Protein AF-A0A9N9J912-F1 (afdb_monomer_lite)

pLDDT: mean 84.35, std 16.65, range [41.25, 97.31]

Organism: NCBI:txid94023

Structure (mmCIF, N/CA/C/O backbone):
data_AF-A0A9N9J912-F1
#
_entry.id   AF-A0A9N9J912-F1
#
loop_
_atom_site.group_PDB
_atom_site.id
_atom_site.type_symbol
_atom_site.label_atom_id
_atom_site.label_alt_id
_atom_site.label_comp_id
_atom_site.label_asym_id
_atom_site.label_entity_id
_atom_site.label_seq_id
_atom_site.pdbx_PDB_ins_code
_atom_site.Cartn_x
_atom_site.Cartn_y
_atom_site.Cartn_z
_atom_site.occupancy
_atom_site.B_iso_or_equiv
_atom_site.auth_seq_id
_atom_site.auth_comp_id
_atom_site.auth_asym_id
_atom_site.auth_atom_id
_atom_site.pdbx_PDB_model_num
ATOM 1 N N . MET A 1 1 ? -32.350 45.535 -6.232 1.00 45.34 1 MET A N 1
ATOM 2 C CA . MET A 1 1 ? -31.304 44.695 -5.613 1.00 45.34 1 MET A CA 1
ATOM 3 C C . MET A 1 1 ? -31.938 43.355 -5.274 1.00 45.34 1 MET A C 1
ATOM 5 O O . MET A 1 1 ? -32.933 43.380 -4.557 1.00 45.34 1 MET A O 1
ATOM 9 N N . PRO A 1 2 ? -31.478 42.225 -5.836 1.00 44.34 2 PRO A N 1
ATOM 10 C CA . PRO A 1 2 ? -32.014 40.920 -5.476 1.00 44.34 2 PRO A CA 1
ATOM 11 C C . PRO A 1 2 ? -31.440 40.471 -4.118 1.00 44.34 2 PRO A C 1
ATOM 13 O O . PRO A 1 2 ? -30.270 40.744 -3.837 1.00 44.34 2 PRO A O 1
ATOM 16 N N . PRO A 1 3 ? -32.235 39.801 -3.270 1.00 50.62 3 PRO A N 1
ATOM 17 C CA . PRO A 1 3 ? -31.741 39.192 -2.048 1.00 50.62 3 PRO A CA 1
ATOM 18 C C . PRO A 1 3 ? -30.937 37.938 -2.412 1.00 50.62 3 PRO A C 1
ATOM 20 O O . PRO A 1 3 ? -31.448 37.010 -3.033 1.00 50.62 3 PRO A O 1
ATOM 23 N N . HIS A 1 4 ? -29.660 37.918 -2.043 1.00 52.72 4 HIS A N 1
ATOM 24 C CA . HIS A 1 4 ? -28.833 36.717 -2.069 1.00 52.72 4 HIS A CA 1
ATOM 25 C C . HIS A 1 4 ? -29.218 35.850 -0.863 1.00 52.72 4 HIS A C 1
ATOM 27 O O . HIS A 1 4 ? -28.727 36.066 0.243 1.00 52.72 4 HIS A O 1
ATOM 33 N N . SER A 1 5 ? -30.135 34.901 -1.051 1.00 47.78 5 SER A N 1
ATOM 34 C CA . SER A 1 5 ? -30.304 33.782 -0.124 1.00 47.78 5 SER A CA 1
ATOM 35 C C . SER A 1 5 ? -29.375 32.658 -0.575 1.00 47.78 5 SER A C 1
ATOM 37 O O . SER A 1 5 ? -29.695 31.922 -1.509 1.00 47.78 5 SER A O 1
ATOM 39 N N . SER A 1 6 ? -28.207 32.537 0.055 1.00 50.31 6 SER A N 1
ATOM 40 C CA . SER A 1 6 ? -27.396 31.323 -0.054 1.00 50.31 6 SER A CA 1
ATOM 41 C C . SER A 1 6 ? -28.122 30.211 0.690 1.00 50.31 6 SER A C 1
ATOM 43 O O . SER A 1 6 ? -28.036 30.100 1.912 1.00 50.31 6 SER A O 1
ATOM 45 N N . SER A 1 7 ? -28.883 29.413 -0.046 1.00 41.25 7 SER A N 1
ATOM 46 C CA . SER A 1 7 ? -29.355 28.121 0.429 1.00 41.25 7 SER A CA 1
ATOM 47 C C . SER A 1 7 ? -28.133 27.215 0.549 1.00 41.25 7 SER A C 1
ATOM 49 O O . SER A 1 7 ? -27.634 26.707 -0.451 1.00 41.25 7 SER A O 1
ATOM 51 N N . TYR A 1 8 ? -27.599 27.067 1.759 1.00 47.22 8 TYR A N 1
ATOM 52 C CA . TYR A 1 8 ? -26.681 25.975 2.048 1.00 47.22 8 TYR A CA 1
ATOM 53 C C . TYR A 1 8 ? -27.525 24.704 2.069 1.00 47.22 8 TYR A C 1
ATOM 55 O O . TYR A 1 8 ? -28.389 24.554 2.933 1.00 47.22 8 TYR A O 1
ATOM 63 N N . ASP A 1 9 ? -27.321 23.832 1.082 1.00 52.50 9 ASP A N 1
ATOM 64 C CA . ASP A 1 9 ? -27.855 22.476 1.114 1.00 52.50 9 ASP A CA 1
ATOM 65 C C . ASP A 1 9 ? -27.434 21.842 2.441 1.00 52.50 9 ASP A C 1
ATOM 67 O O . ASP A 1 9 ? -26.243 21.699 2.739 1.00 52.50 9 ASP A O 1
ATOM 71 N N . ASN A 1 10 ? -28.422 21.508 3.270 1.00 49.97 10 ASN A N 1
ATOM 72 C CA . ASN A 1 10 ? -28.199 20.749 4.487 1.00 49.97 10 ASN A CA 1
ATOM 73 C C . ASN A 1 10 ? -27.651 19.382 4.073 1.00 49.97 10 ASN A C 1
ATOM 75 O O . ASN A 1 10 ? -28.407 18.501 3.658 1.00 49.97 10 ASN A O 1
ATOM 79 N N . PHE A 1 11 ? -26.333 19.212 4.192 1.00 53.03 11 PHE A N 1
ATOM 80 C CA . PHE A 1 11 ? -25.668 17.920 4.098 1.00 53.03 11 PHE A CA 1
ATOM 81 C C . PHE A 1 11 ? -26.215 17.058 5.240 1.00 53.03 11 PHE A C 1
ATOM 83 O O . PHE A 1 11 ? -25.755 17.115 6.381 1.00 53.03 11 PHE A O 1
ATOM 90 N N . THR A 1 12 ? -27.284 16.324 4.950 1.00 53.38 12 THR A N 1
ATOM 91 C CA . THR A 1 12 ? -27.853 15.363 5.885 1.00 53.38 12 THR A CA 1
ATOM 92 C C . THR A 1 12 ? -26.781 14.297 6.036 1.00 53.38 12 THR A C 1
ATOM 94 O O . THR A 1 12 ? -26.393 13.675 5.050 1.00 53.38 12 THR A O 1
ATOM 97 N N . SER A 1 13 ? -26.212 14.167 7.235 1.00 59.50 13 SER A N 1
ATOM 98 C CA . SER A 1 13 ? -25.158 13.197 7.513 1.00 59.50 13 SER A CA 1
ATOM 99 C C . SER A 1 13 ? -25.746 11.790 7.415 1.00 59.50 13 SER A C 1
ATOM 101 O O . SER A 1 13 ? -26.163 11.209 8.419 1.00 59.50 13 SER A O 1
ATOM 103 N N . GLU A 1 14 ? -25.828 11.246 6.205 1.00 65.44 14 GLU A N 1
ATOM 104 C CA . GLU A 1 14 ? -26.025 9.818 6.038 1.00 65.44 14 GLU A CA 1
ATOM 105 C C . GLU A 1 14 ? -24.873 9.119 6.758 1.00 65.44 14 GLU A C 1
ATOM 107 O O . GLU A 1 14 ? -23.700 9.477 6.603 1.00 65.44 14 GLU A O 1
ATOM 112 N N . SER A 1 15 ? -25.217 8.161 7.618 1.00 69.25 15 SER A N 1
ATOM 113 C CA . SER A 1 15 ? -24.226 7.309 8.263 1.00 69.25 15 SER A CA 1
ATOM 114 C C . SER A 1 15 ? -23.303 6.742 7.182 1.00 69.25 15 SER A C 1
ATOM 116 O O . SER A 1 15 ? -23.821 6.213 6.194 1.00 69.25 15 SER A O 1
ATOM 118 N N . PRO A 1 16 ? -21.972 6.840 7.334 1.00 73.88 16 PRO A N 1
ATOM 119 C CA . PRO A 1 16 ? -21.057 6.408 6.292 1.00 73.88 16 PRO A CA 1
ATOM 120 C C . PRO A 1 16 ? -21.323 4.941 5.960 1.00 73.88 16 PRO A C 1
ATOM 122 O O . PRO A 1 16 ? -21.354 4.085 6.847 1.00 73.88 16 PRO A O 1
ATOM 125 N N . VAL A 1 17 ? -21.532 4.657 4.676 1.00 85.06 17 VAL A N 1
ATOM 126 C CA . VAL A 1 17 ? -21.719 3.290 4.193 1.00 85.06 17 VAL A CA 1
ATOM 127 C C . VAL A 1 17 ? -20.442 2.505 4.487 1.00 85.06 17 VAL A C 1
ATOM 129 O O . VAL A 1 17 ? -19.371 2.809 3.960 1.00 85.06 17 VAL A O 1
ATOM 132 N N . ALA A 1 18 ? -20.545 1.498 5.353 1.00 83.75 18 ALA A N 1
ATOM 133 C CA . ALA A 1 18 ? -19.416 0.647 5.697 1.00 83.75 18 ALA A CA 1
ATOM 134 C C . ALA A 1 18 ? -19.138 -0.349 4.560 1.00 83.75 18 ALA A C 1
ATOM 136 O O . ALA A 1 18 ? -19.990 -1.167 4.209 1.00 83.75 18 ALA A O 1
ATOM 137 N N . LEU A 1 19 ? -17.927 -0.301 4.002 1.00 89.19 19 LEU A N 1
ATOM 138 C CA . LEU A 1 19 ? -17.465 -1.224 2.966 1.00 89.19 19 LEU A CA 1
ATOM 139 C C . LEU A 1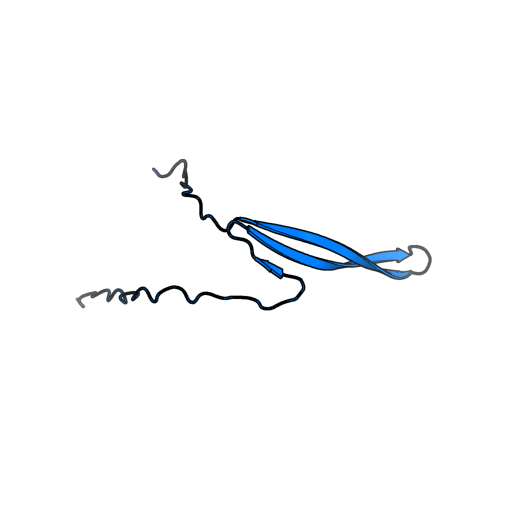 19 ? -16.650 -2.356 3.598 1.00 89.19 19 LEU A C 1
ATOM 141 O O . LEU A 1 19 ? -15.662 -2.113 4.292 1.00 89.19 19 LEU A O 1
ATOM 145 N N . LYS A 1 20 ? -17.038 -3.604 3.322 1.00 91.81 20 LYS A N 1
ATOM 146 C CA . LYS A 1 20 ? -16.285 -4.799 3.715 1.00 91.81 20 LYS A CA 1
ATOM 147 C C . LYS A 1 20 ? -15.869 -5.573 2.473 1.00 91.81 20 LYS A C 1
ATOM 149 O O . LYS A 1 20 ? -16.715 -5.991 1.688 1.00 91.81 20 LYS A O 1
ATOM 154 N N . VAL A 1 21 ? -14.568 -5.787 2.318 1.00 93.94 21 VAL A N 1
ATOM 155 C CA . VAL A 1 21 ? -14.006 -6.528 1.188 1.00 93.94 21 VAL A CA 1
ATOM 156 C C . VAL A 1 21 ? -13.916 -8.001 1.569 1.00 93.94 21 VAL A C 1
ATOM 158 O O . VAL A 1 21 ? -13.279 -8.354 2.559 1.00 93.94 21 VAL A O 1
ATOM 161 N N . VAL A 1 22 ? -14.551 -8.873 0.787 1.00 94.69 22 VAL A N 1
ATOM 162 C CA . VAL A 1 22 ? -14.442 -10.328 0.953 1.00 94.69 22 VAL A CA 1
ATOM 163 C C . VAL A 1 22 ? -13.397 -10.836 -0.032 1.00 94.69 22 VAL A C 1
ATOM 165 O O . VAL A 1 22 ? -13.651 -10.924 -1.229 1.00 94.69 22 VAL A O 1
ATOM 168 N N . SER A 1 23 ? -12.198 -11.122 0.469 1.00 94.62 23 SER A N 1
ATOM 169 C CA . SER A 1 23 ? -11.068 -11.606 -0.326 1.00 94.62 23 SER A CA 1
ATOM 170 C C . SER A 1 23 ? -10.188 -12.522 0.527 1.00 94.62 23 SER A C 1
ATOM 172 O O . SER A 1 23 ? -10.005 -12.230 1.709 1.00 94.62 23 SER A O 1
ATOM 174 N N . PRO A 1 24 ? -9.605 -13.595 -0.038 1.00 95.25 24 PRO A N 1
ATOM 175 C CA . PRO A 1 24 ? -8.672 -14.463 0.686 1.00 95.25 24 PRO A CA 1
ATOM 176 C C . PRO A 1 24 ? -7.377 -13.744 1.099 1.00 95.25 24 PRO A C 1
ATOM 178 O O . PRO A 1 24 ? -6.717 -14.165 2.045 1.00 95.25 24 PRO A O 1
ATOM 181 N N . ASN A 1 25 ? -7.034 -12.643 0.423 1.00 95.06 25 ASN A N 1
ATOM 182 C CA . ASN A 1 25 ? -5.813 -11.870 0.667 1.00 95.06 25 ASN A CA 1
ATOM 183 C C . ASN A 1 25 ? -6.009 -10.751 1.701 1.00 95.06 25 ASN A C 1
ATOM 185 O O . ASN A 1 25 ? -5.097 -9.960 1.928 1.00 95.06 25 ASN A O 1
ATOM 189 N N . VAL A 1 26 ? -7.202 -10.641 2.298 1.00 94.94 26 VAL A N 1
ATOM 190 C CA . VAL A 1 26 ? -7.532 -9.610 3.285 1.00 94.94 26 VAL A CA 1
ATOM 191 C C . VAL A 1 26 ? -7.939 -10.271 4.594 1.00 94.94 26 VAL A C 1
ATOM 193 O O . VAL A 1 26 ? -8.857 -11.087 4.643 1.00 94.94 26 VAL A O 1
ATOM 196 N N . ARG A 1 27 ? -7.263 -9.897 5.680 1.00 96.38 27 ARG A N 1
ATOM 197 C CA . ARG A 1 27 ? -7.510 -10.410 7.031 1.00 96.38 27 ARG A CA 1
ATOM 198 C C . ARG A 1 27 ? -7.846 -9.250 7.960 1.00 96.38 27 ARG A C 1
ATOM 200 O O . ARG A 1 27 ? -7.044 -8.335 8.136 1.00 96.38 27 ARG A O 1
ATOM 207 N N . TYR A 1 28 ? -9.033 -9.300 8.555 1.00 95.00 28 TYR A N 1
ATOM 208 C CA . TYR A 1 28 ? -9.507 -8.308 9.520 1.00 95.00 28 TYR A CA 1
ATOM 209 C C . TYR A 1 28 ? -9.221 -8.780 10.947 1.00 95.00 28 TYR A C 1
ATOM 211 O O . TYR A 1 28 ? -9.418 -9.949 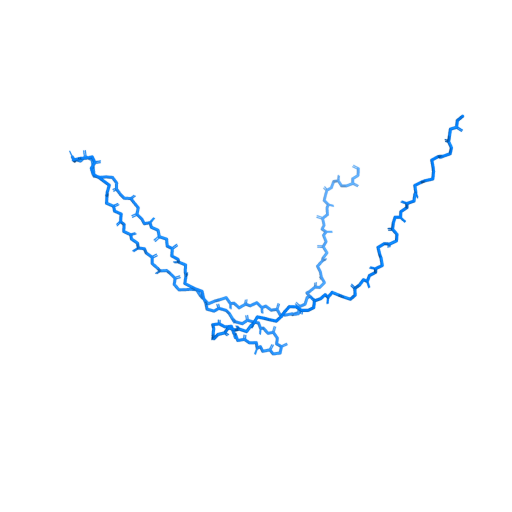11.270 1.00 95.00 28 TYR A O 1
ATOM 219 N N . THR A 1 29 ? -8.783 -7.858 11.797 1.00 93.75 29 THR A N 1
ATOM 220 C CA . THR A 1 29 ? -8.640 -8.032 13.250 1.00 93.75 29 THR A CA 1
ATOM 221 C C . THR A 1 29 ? -9.315 -6.858 13.958 1.00 93.75 29 THR A C 1
ATOM 223 O O . THR A 1 29 ? -9.717 -5.900 13.300 1.00 93.75 29 THR A O 1
ATOM 226 N N . ASP A 1 30 ? -9.392 -6.881 15.289 1.00 92.00 30 ASP A N 1
ATOM 227 C CA . ASP A 1 30 ? -10.050 -5.814 16.062 1.00 92.00 30 ASP A CA 1
ATOM 228 C C . ASP A 1 30 ? -9.370 -4.443 15.919 1.00 92.00 30 ASP A C 1
ATOM 230 O O . ASP A 1 30 ? -10.005 -3.403 16.069 1.00 92.00 30 ASP A O 1
ATOM 234 N N . SER A 1 31 ? -8.064 -4.432 15.637 1.00 94.25 31 SER A N 1
ATOM 235 C CA . SER A 1 31 ? -7.254 -3.208 15.588 1.00 94.25 31 SER A CA 1
ATOM 236 C C . SER A 1 31 ? -6.653 -2.914 14.219 1.00 94.25 31 SER A C 1
ATOM 238 O O . SER A 1 31 ? -6.296 -1.768 13.959 1.00 94.25 3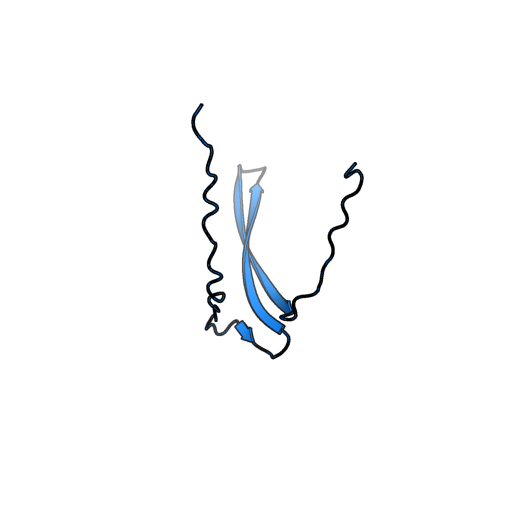1 SER A O 1
ATOM 240 N N . HIS A 1 32 ? -6.523 -3.915 13.347 1.00 96.12 32 HIS A N 1
ATOM 241 C CA . HIS A 1 32 ? -5.821 -3.773 12.074 1.00 96.12 32 HIS A CA 1
ATOM 242 C C . HIS A 1 32 ? -6.473 -4.553 10.930 1.00 96.12 32 HIS A C 1
ATOM 244 O O . HIS A 1 32 ? -7.089 -5.601 11.136 1.00 96.12 32 HIS A O 1
ATOM 250 N N . ILE A 1 33 ? -6.235 -4.081 9.709 1.00 96.25 33 ILE A N 1
ATOM 251 C CA . ILE A 1 33 ? -6.470 -4.810 8.463 1.00 96.25 33 ILE A CA 1
ATOM 252 C C . ILE A 1 33 ? -5.114 -5.211 7.885 1.00 96.25 33 ILE A C 1
ATOM 254 O O . ILE A 1 33 ? -4.217 -4.375 7.772 1.00 96.25 33 ILE A O 1
ATOM 258 N N . PHE A 1 34 ? -4.980 -6.477 7.502 1.00 97.12 34 PHE A N 1
ATOM 259 C CA . PHE A 1 34 ? -3.839 -6.983 6.748 1.00 97.12 34 PHE A CA 1
ATOM 260 C C . PHE A 1 34 ? -4.258 -7.259 5.308 1.00 97.12 34 PHE A C 1
ATOM 262 O O . PHE A 1 34 ? -5.281 -7.910 5.092 1.00 97.12 34 PHE A O 1
ATOM 269 N N . ALA A 1 35 ? -3.471 -6.789 4.344 1.00 96.88 35 ALA A N 1
ATOM 270 C CA . ALA A 1 35 ? -3.715 -7.019 2.925 1.00 96.88 35 ALA A CA 1
ATOM 271 C C . ALA A 1 35 ? -2.439 -7.494 2.223 1.00 96.88 35 ALA A C 1
ATOM 273 O O . ALA A 1 35 ? -1.428 -6.790 2.217 1.00 96.88 35 ALA A O 1
ATOM 274 N N . ASP A 1 36 ? -2.502 -8.680 1.623 1.00 97.00 36 ASP A N 1
ATOM 275 C CA . ASP A 1 36 ? -1.446 -9.220 0.772 1.00 97.00 36 ASP A CA 1
ATOM 276 C C . ASP A 1 36 ? -1.639 -8.701 -0.664 1.00 97.00 36 ASP A C 1
ATOM 278 O O . ASP A 1 36 ? -2.691 -8.906 -1.277 1.00 97.00 36 ASP A O 1
ATOM 282 N N . TYR A 1 37 ? -0.631 -8.018 -1.210 1.00 96.31 37 TYR A N 1
ATOM 283 C CA . TYR A 1 37 ? -0.665 -7.425 -2.547 1.00 96.31 37 TYR A CA 1
ATOM 284 C C . TYR A 1 37 ? 0.576 -7.808 -3.349 1.00 96.31 37 TYR A C 1
ATOM 286 O O . TYR A 1 37 ? 1.700 -7.678 -2.869 1.00 96.31 37 TYR A O 1
ATOM 294 N N . VAL A 1 38 ? 0.382 -8.255 -4.589 1.00 96.31 38 VAL A N 1
ATOM 295 C CA . VAL A 1 38 ? 1.479 -8.499 -5.531 1.00 96.31 38 VAL A CA 1
ATOM 296 C C . VAL A 1 38 ? 1.568 -7.299 -6.465 1.00 96.31 38 VAL A C 1
ATOM 298 O O . VAL A 1 38 ? 0.665 -7.052 -7.261 1.00 96.31 38 VAL A O 1
ATOM 301 N N . TYR A 1 39 ? 2.641 -6.525 -6.332 1.00 95.94 39 TYR A N 1
ATOM 302 C CA . TYR A 1 39 ? 2.944 -5.412 -7.215 1.00 95.94 39 TYR A CA 1
ATOM 303 C C . TYR A 1 39 ? 3.691 -5.924 -8.443 1.00 95.94 39 TYR A C 1
ATOM 305 O O . TYR A 1 39 ? 4.860 -6.299 -8.352 1.00 95.94 39 TYR A O 1
ATOM 313 N N . ASN A 1 40 ? 3.005 -5.924 -9.581 1.00 96.12 40 ASN A N 1
ATOM 314 C CA . ASN A 1 40 ? 3.583 -6.301 -10.863 1.00 96.12 40 ASN A CA 1
ATOM 315 C C . ASN A 1 40 ? 4.148 -5.056 -11.542 1.00 96.12 40 ASN A C 1
ATOM 317 O O . ASN A 1 40 ? 3.440 -4.065 -11.725 1.00 96.12 40 ASN A O 1
ATOM 321 N N . ASN A 1 41 ? 5.415 -5.118 -11.923 1.00 95.62 41 ASN A N 1
ATOM 322 C CA . ASN A 1 41 ? 6.120 -4.054 -12.617 1.00 95.62 41 ASN A CA 1
ATOM 323 C C . ASN A 1 41 ? 6.970 -4.638 -1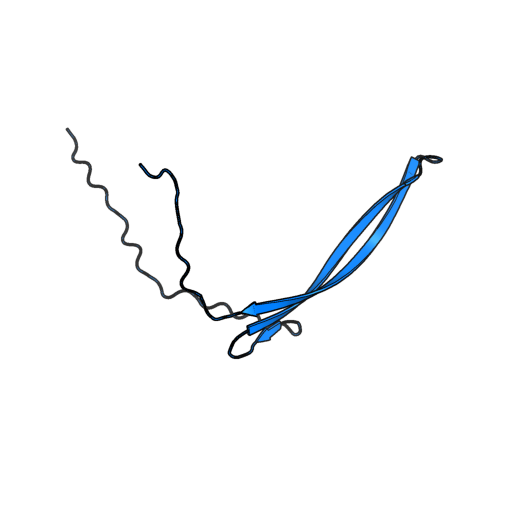3.750 1.00 95.62 41 ASN A C 1
ATOM 325 O O . ASN A 1 41 ? 7.121 -5.849 -13.868 1.00 95.62 41 ASN A O 1
ATOM 329 N N . VAL A 1 42 ? 7.540 -3.794 -14.600 1.00 95.06 42 VAL A N 1
ATOM 330 C CA . VAL A 1 42 ? 8.365 -4.223 -15.726 1.00 95.06 42 VAL A CA 1
ATOM 331 C C . VAL A 1 42 ? 9.634 -3.386 -15.765 1.00 95.06 42 VAL A C 1
ATOM 333 O O . VAL A 1 42 ? 9.579 -2.158 -15.774 1.00 95.06 42 VAL A O 1
ATOM 336 N N . THR A 1 43 ? 10.786 -4.046 -15.803 1.00 92.06 43 THR A N 1
ATOM 337 C CA . THR A 1 43 ? 12.069 -3.402 -16.080 1.00 92.06 43 THR A CA 1
ATOM 338 C C . THR A 1 43 ? 12.336 -3.483 -17.574 1.00 92.06 43 THR A C 1
ATOM 340 O O . THR A 1 43 ? 12.302 -4.568 -18.149 1.00 92.06 43 THR A O 1
ATOM 343 N N . VAL A 1 44 ? 12.578 -2.335 -18.207 1.00 92.81 44 VAL A N 1
ATOM 344 C CA . VAL A 1 44 ? 12.880 -2.257 -19.639 1.00 92.81 44 VAL A CA 1
ATOM 345 C C . VAL A 1 44 ? 14.293 -1.730 -19.820 1.00 92.81 44 VAL A C 1
ATOM 347 O O . VAL A 1 44 ? 14.616 -0.638 -19.353 1.00 92.81 44 VAL A O 1
ATOM 350 N N . THR A 1 45 ? 15.119 -2.497 -20.517 1.00 90.69 45 THR A N 1
ATOM 351 C CA . THR A 1 45 ? 16.487 -2.144 -20.891 1.00 90.69 45 THR A CA 1
ATOM 352 C C . THR A 1 45 ? 16.575 -2.063 -22.407 1.00 90.69 45 THR A C 1
ATOM 354 O O . THR A 1 45 ? 16.065 -2.915 -23.130 1.00 90.69 45 THR A O 1
ATOM 357 N N . LYS A 1 46 ? 17.198 -1.002 -22.919 1.00 89.69 46 LYS A N 1
ATOM 358 C CA . LYS A 1 46 ? 17.478 -0.879 -24.348 1.00 89.69 46 LYS A CA 1
ATOM 359 C C . LYS A 1 46 ? 18.908 -1.334 -24.593 1.00 89.69 46 LYS A C 1
ATOM 361 O O . LYS A 1 46 ? 19.823 -0.790 -23.986 1.00 89.69 46 LYS A O 1
ATOM 366 N N . SER A 1 47 ? 19.099 -2.309 -25.470 1.00 82.00 47 SER A N 1
AT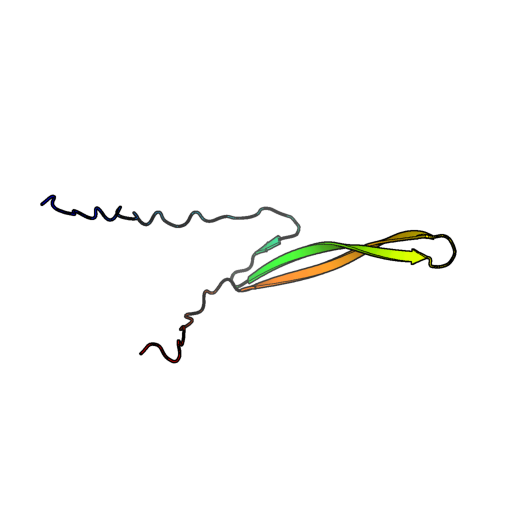OM 367 C CA . SER A 1 47 ? 20.431 -2.723 -25.898 1.00 82.00 47 SER A CA 1
ATOM 368 C C . SER A 1 47 ? 21.011 -1.652 -26.823 1.00 82.00 47 SER A C 1
ATOM 370 O O . SER A 1 47 ? 20.466 -1.400 -27.897 1.00 82.00 47 SER A O 1
ATOM 372 N N . ASP A 1 48 ? 22.125 -1.035 -26.428 1.00 77.31 48 ASP A N 1
ATOM 373 C CA . ASP A 1 48 ? 22.814 -0.018 -27.239 1.00 77.31 48 ASP A CA 1
ATOM 374 C C . ASP A 1 48 ? 23.409 -0.572 -28.546 1.00 77.31 48 ASP A C 1
ATOM 376 O O . ASP A 1 48 ? 23.689 0.189 -29.467 1.00 77.31 48 ASP A O 1
ATOM 380 N N . ILE A 1 49 ? 23.582 -1.895 -28.638 1.00 79.25 49 ILE A N 1
ATOM 381 C CA . ILE A 1 49 ? 24.236 -2.569 -29.769 1.00 79.25 49 ILE A CA 1
ATOM 382 C C . ILE A 1 49 ? 23.249 -2.800 -30.924 1.00 79.25 49 ILE A C 1
ATOM 384 O O . ILE A 1 49 ? 23.524 -2.403 -32.053 1.00 79.25 49 ILE A O 1
ATOM 388 N N . ASP A 1 50 ? 22.078 -3.374 -30.632 1.00 82.25 50 ASP A N 1
ATOM 389 C CA . ASP A 1 50 ? 21.109 -3.807 -31.655 1.00 82.25 50 ASP A CA 1
ATOM 390 C C . ASP A 1 50 ? 19.804 -2.988 -31.640 1.00 82.25 50 ASP A C 1
ATOM 392 O O . ASP A 1 50 ? 18.893 -3.218 -32.435 1.00 82.25 50 ASP A O 1
ATOM 396 N N . GLY A 1 51 ? 19.679 -2.027 -30.717 1.00 83.75 51 GLY A N 1
ATOM 397 C CA . GLY A 1 51 ? 18.487 -1.189 -30.553 1.00 83.75 51 GLY A CA 1
ATOM 398 C C . GLY A 1 51 ? 17.258 -1.927 -30.008 1.00 83.75 51 GLY A C 1
ATOM 399 O O . GLY A 1 51 ? 16.192 -1.318 -29.884 1.00 83.75 51 GLY A O 1
ATOM 400 N N . THR A 1 52 ? 17.398 -3.210 -29.672 1.00 86.69 52 THR A N 1
ATOM 401 C CA . THR A 1 52 ? 16.349 -4.067 -29.119 1.00 86.69 52 THR A CA 1
ATOM 402 C C . THR A 1 52 ? 15.965 -3.647 -27.703 1.00 86.69 52 THR A C 1
ATOM 404 O O . THR A 1 52 ? 16.798 -3.181 -26.926 1.00 86.69 52 THR A O 1
ATOM 407 N N . LEU A 1 53 ? 14.687 -3.819 -27.364 1.00 91.12 53 LEU A N 1
ATOM 408 C CA . LEU A 1 53 ? 14.169 -3.608 -26.014 1.00 91.12 53 LEU A CA 1
ATOM 409 C C . LEU A 1 53 ? 14.049 -4.962 -25.321 1.00 91.12 53 LEU A C 1
ATOM 411 O O . LEU A 1 53 ? 13.257 -5.807 -25.734 1.00 91.12 53 LEU A O 1
ATOM 415 N N . GLU A 1 54 ? 14.823 -5.153 -24.267 1.00 90.06 54 GLU A N 1
ATOM 416 C CA . GLU A 1 54 ? 14.658 -6.255 -23.337 1.00 90.06 54 GLU A CA 1
ATOM 417 C C . GLU A 1 54 ? 13.655 -5.832 -22.260 1.00 90.06 54 GLU A C 1
ATOM 419 O O . GLU A 1 54 ? 13.749 -4.758 -21.665 1.00 90.06 54 GLU A O 1
ATOM 424 N N . VAL A 1 55 ? 12.633 -6.660 -22.064 1.00 92.25 55 VAL A N 1
ATOM 425 C CA . VAL A 1 55 ? 11.489 -6.368 -21.202 1.00 92.25 55 VAL A CA 1
ATOM 426 C C . VAL A 1 55 ? 11.370 -7.502 -20.197 1.00 92.25 55 VAL A C 1
ATOM 428 O O . VAL A 1 55 ? 11.054 -8.630 -20.569 1.00 92.25 55 VAL A O 1
ATOM 431 N N . VAL A 1 56 ? 11.611 -7.202 -18.923 1.00 94.25 56 VAL A N 1
ATOM 432 C CA . VAL A 1 56 ? 11.615 -8.182 -17.834 1.00 94.25 56 VAL A CA 1
ATOM 433 C C . VAL A 1 56 ? 10.475 -7.865 -16.865 1.00 94.25 56 VAL A C 1
ATOM 435 O O . VAL A 1 56 ? 10.553 -6.878 -16.126 1.00 94.25 56 VAL A O 1
ATOM 438 N N . PRO A 1 57 ? 9.395 -8.667 -16.846 1.00 94.25 57 PRO A N 1
ATOM 439 C CA . PRO A 1 57 ? 8.372 -8.580 -15.812 1.00 94.25 57 PRO A CA 1
ATOM 440 C C . PRO A 1 57 ? 8.964 -8.896 -14.436 1.00 94.25 57 PRO A C 1
ATOM 442 O O . PRO A 1 57 ? 9.737 -9.837 -14.273 1.00 94.25 57 PRO A O 1
ATOM 445 N N . THR A 1 58 ? 8.585 -8.112 -13.437 1.00 94.38 58 THR A N 1
ATOM 446 C CA . THR A 1 58 ? 9.034 -8.222 -12.049 1.00 94.38 58 THR A CA 1
ATOM 447 C C . THR A 1 58 ? 7.824 -8.215 -11.127 1.00 94.38 58 THR A C 1
ATOM 449 O O . THR A 1 58 ? 6.865 -7.474 -11.345 1.00 94.38 58 THR A O 1
ATOM 452 N N . GLU A 1 59 ? 7.862 -9.041 -10.087 1.00 96.31 59 GLU A N 1
ATOM 453 C CA . GLU A 1 59 ? 6.796 -9.128 -9.093 1.00 96.31 59 GLU A CA 1
ATOM 454 C C . GLU A 1 59 ? 7.366 -8.867 -7.702 1.00 96.31 59 GLU A C 1
ATOM 456 O O . GLU A 1 59 ? 8.319 -9.522 -7.274 1.00 96.31 59 GLU A O 1
ATOM 461 N N . THR A 1 60 ? 6.744 -7.948 -6.967 1.00 96.06 60 THR A N 1
ATOM 462 C CA . THR A 1 60 ? 7.110 -7.641 -5.583 1.00 96.06 60 THR A CA 1
ATOM 463 C C . THR A 1 60 ? 5.914 -7.870 -4.672 1.00 96.06 60 THR A C 1
ATOM 465 O O . THR A 1 60 ? 4.876 -7.223 -4.807 1.00 96.06 60 THR A O 1
ATOM 468 N N . LYS A 1 61 ? 6.048 -8.789 -3.713 1.00 96.81 61 LYS A N 1
ATOM 469 C CA . LYS A 1 61 ? 4.993 -9.084 -2.734 1.00 96.81 61 LYS A CA 1
ATOM 470 C C . LYS A 1 61 ? 5.073 -8.111 -1.561 1.00 96.81 61 LYS A C 1
ATOM 472 O O . LYS A 1 61 ? 6.100 -8.028 -0.892 1.00 96.81 61 LYS A O 1
ATOM 477 N N . TYR A 1 62 ? 3.969 -7.429 -1.287 1.00 97.19 62 TYR A N 1
ATOM 478 C CA . TYR A 1 62 ? 3.785 -6.530 -0.157 1.00 97.19 62 TYR A CA 1
ATOM 479 C C . TYR A 1 62 ? 2.727 -7.073 0.800 1.00 97.19 62 TYR A C 1
ATOM 481 O O . TYR A 1 62 ? 1.710 -7.622 0.380 1.00 97.19 62 TYR A O 1
ATOM 489 N N . GLN A 1 63 ? 2.957 -6.863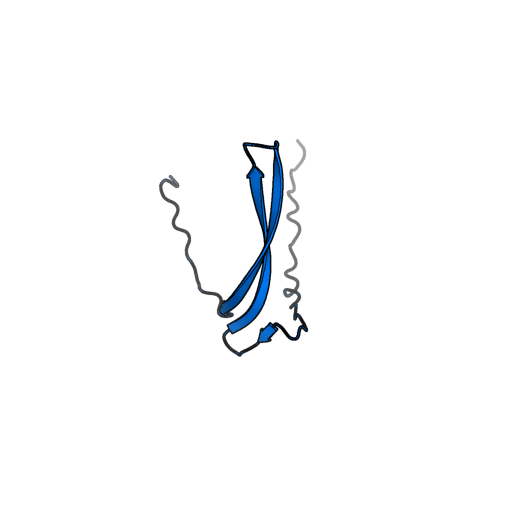 2.094 1.00 96.62 63 GLN A N 1
ATOM 490 C CA . GLN A 1 63 ? 1.944 -7.035 3.130 1.00 96.62 63 GLN A CA 1
ATOM 491 C C . GLN A 1 63 ? 1.679 -5.683 3.773 1.00 96.62 63 GLN A C 1
ATOM 493 O O . GLN A 1 63 ? 2.532 -5.137 4.472 1.00 96.62 63 GLN A O 1
ATOM 498 N N . PHE A 1 64 ? 0.496 -5.136 3.528 1.00 97.31 64 PHE A N 1
ATOM 499 C CA . PHE A 1 64 ? 0.061 -3.904 4.163 1.00 97.31 64 PHE A CA 1
ATOM 500 C C . PHE A 1 64 ? -0.588 -4.213 5.504 1.00 97.31 64 PHE A C 1
ATOM 502 O O . PHE A 1 64 ? -1.384 -5.144 5.619 1.00 97.31 64 PHE A O 1
ATOM 509 N N . LYS A 1 65 ? -0.257 -3.404 6.509 1.00 96.94 65 LYS A N 1
ATOM 510 C CA . LYS A 1 65 ? -0.899 -3.394 7.821 1.00 96.94 65 LYS A CA 1
ATOM 511 C C . LYS A 1 65 ? -1.472 -2.001 8.051 1.00 96.94 65 LYS A C 1
ATOM 513 O O . LYS A 1 65 ? -0.718 -1.037 8.151 1.00 96.94 65 LYS A O 1
ATOM 518 N N . THR A 1 66 ? -2.789 -1.907 8.160 1.00 96.12 66 THR A N 1
ATOM 519 C CA . THR A 1 66 ? -3.508 -0.645 8.367 1.00 96.12 66 THR A CA 1
ATOM 520 C C . THR A 1 66 ? -4.166 -0.659 9.737 1.00 96.12 66 THR A C 1
ATOM 522 O O . THR A 1 66 ? -4.907 -1.589 10.038 1.00 96.12 66 THR A O 1
ATOM 525 N N . GLU A 1 67 ? -3.898 0.343 10.574 1.00 95.50 67 GLU A N 1
ATOM 526 C CA . GLU A 1 67 ? -4.563 0.504 11.872 1.00 95.50 67 GLU A CA 1
ATOM 527 C C . GLU A 1 67 ? -5.979 1.069 11.686 1.00 95.50 67 GLU A C 1
ATOM 529 O O . GLU A 1 67 ? -6.197 1.994 10.907 1.00 95.50 67 GLU A O 1
ATOM 534 N N . LEU A 1 68 ? -6.951 0.492 12.392 1.00 93.00 68 LEU A N 1
ATOM 535 C CA . LEU A 1 68 ? -8.366 0.873 12.324 1.00 93.00 68 LEU A CA 1
ATOM 536 C C . LEU A 1 68 ? -8.710 2.058 13.232 1.00 93.00 68 LEU A C 1
ATOM 538 O O . LEU A 1 68 ? -9.738 2.712 13.051 1.00 93.00 68 LEU A O 1
ATOM 542 N N . LYS A 1 69 ? -7.877 2.329 14.238 1.00 92.56 69 LYS A N 1
ATOM 543 C CA . LYS A 1 69 ? -8.105 3.414 15.184 1.00 92.56 69 LYS A CA 1
ATOM 544 C C . LYS A 1 69 ? -7.779 4.746 14.519 1.00 92.56 69 LYS A C 1
ATOM 546 O O . LYS A 1 69 ? -6.627 5.022 14.210 1.00 92.56 69 LYS A O 1
ATOM 551 N N . ILE A 1 70 ? -8.789 5.597 14.366 1.00 90.75 70 ILE A N 1
ATOM 552 C CA . ILE A 1 70 ? -8.621 6.943 13.813 1.00 90.75 70 ILE A CA 1
ATOM 553 C C . ILE A 1 70 ? -8.002 7.843 14.896 1.00 90.75 70 ILE A C 1
ATOM 555 O O . ILE A 1 70 ? -8.648 8.092 15.922 1.00 90.75 70 ILE A O 1
ATOM 559 N N . PRO A 1 71 ? -6.761 8.330 14.722 1.00 92.00 71 PRO A N 1
ATOM 560 C CA . PRO A 1 71 ? -6.161 9.251 15.674 1.00 92.00 71 PRO A CA 1
ATOM 561 C C . PRO A 1 71 ? -6.789 10.643 15.549 1.00 92.00 71 PRO A C 1
ATOM 563 O O . PRO A 1 71 ? -7.220 11.066 14.477 1.00 92.00 71 PRO A O 1
ATOM 566 N N . LYS A 1 72 ? -6.789 11.398 16.649 1.00 93.88 72 LYS A N 1
ATOM 567 C CA . LYS A 1 72 ? -7.080 12.835 16.607 1.00 93.88 72 LYS A CA 1
ATOM 568 C C . LYS A 1 72 ? -5.811 13.558 16.168 1.00 93.88 72 LYS A C 1
ATOM 570 O O . LYS A 1 72 ? -4.851 13.609 16.932 1.00 93.88 72 LYS A O 1
ATOM 575 N N . VAL A 1 73 ? -5.804 14.087 14.950 1.00 93.75 73 VAL A N 1
ATOM 576 C CA . VAL A 1 73 ? -4.667 14.824 14.383 1.00 93.75 73 VAL A CA 1
ATOM 577 C C . VAL A 1 73 ? -5.014 16.305 14.256 1.00 93.75 73 VAL A C 1
ATOM 579 O O . VAL A 1 73 ? -6.087 16.655 13.773 1.00 93.75 73 VAL A O 1
ATOM 582 N N . GLY A 1 74 ? -4.122 17.173 14.735 1.00 92.94 74 GLY A N 1
ATOM 583 C CA . GLY A 1 74 ? -4.237 18.622 14.578 1.00 92.94 74 GLY A CA 1
ATOM 584 C C . GLY A 1 74 ? -3.419 19.103 13.383 1.00 92.94 74 GLY A C 1
ATOM 585 O O . GLY A 1 74 ? -2.307 18.627 13.167 1.00 92.94 74 GLY A O 1
ATOM 586 N N . LEU A 1 75 ? -3.958 20.054 12.621 1.00 93.50 75 LEU A N 1
ATOM 587 C CA . LEU A 1 75 ? -3.222 20.766 11.578 1.00 93.50 75 LEU A CA 1
ATOM 588 C C . LEU A 1 75 ? -2.607 22.034 12.179 1.00 93.50 75 LEU A C 1
ATOM 590 O O . LEU A 1 75 ? -3.315 22.825 12.797 1.00 93.50 75 LEU A O 1
ATOM 594 N N . MET A 1 76 ? -1.309 22.249 11.971 1.00 94.38 76 MET A N 1
ATOM 595 C CA . MET A 1 76 ? -0.640 23.498 12.337 1.00 94.38 76 MET A CA 1
ATOM 596 C C . MET A 1 76 ? -0.309 24.281 11.069 1.00 94.38 76 MET A C 1
ATOM 598 O O . MET A 1 76 ? 0.553 23.878 10.291 1.00 94.38 76 MET A O 1
ATOM 602 N N . MET A 1 77 ? -0.998 25.402 10.867 1.00 91.44 77 MET A N 1
ATOM 603 C CA . MET A 1 77 ? -0.708 26.344 9.787 1.00 91.44 77 MET A CA 1
ATOM 604 C C . MET A 1 77 ? 0.138 27.495 10.327 1.00 91.44 77 MET A C 1
ATOM 606 O O . MET A 1 77 ? -0.223 28.125 11.319 1.00 91.44 77 MET A O 1
ATOM 610 N N . VAL A 1 78 ? 1.267 27.771 9.676 1.00 90.75 78 VAL A N 1
ATOM 611 C CA . VAL A 1 78 ? 2.177 28.865 10.041 1.00 90.75 78 VAL A CA 1
ATOM 612 C C . VAL A 1 78 ? 1.970 30.025 9.072 1.00 90.75 78 VAL A C 1
ATOM 614 O O . VAL A 1 78 ? 1.854 29.802 7.871 1.00 90.75 78 VAL A O 1
ATOM 617 N N . GLY A 1 79 ? 1.932 31.257 9.588 1.00 84.25 79 GLY A N 1
ATOM 618 C CA . GLY A 1 79 ? 1.709 32.455 8.768 1.00 84.25 79 GLY A CA 1
ATOM 619 C C . GLY A 1 79 ? 0.246 32.672 8.373 1.00 84.25 79 GLY A C 1
ATOM 620 O O . GLY A 1 79 ? -0.020 33.284 7.349 1.00 84.25 79 GLY A O 1
ATOM 621 N N . TRP A 1 80 ? -0.702 32.167 9.169 1.00 75.00 80 TRP A N 1
ATOM 622 C CA . TRP A 1 80 ? -2.143 32.354 8.951 1.00 75.00 80 TRP A CA 1
ATOM 623 C C . TRP A 1 80 ? -2.659 33.705 9.487 1.00 75.00 80 TRP A C 1
ATOM 625 O O . TRP A 1 80 ? -3.747 33.784 10.055 1.00 75.00 80 TRP A O 1
ATOM 635 N N . GLY A 1 81 ? -1.822 34.740 9.365 1.00 67.31 81 GLY A N 1
ATOM 636 C CA . GLY A 1 81 ? -2.104 36.128 9.730 1.00 67.31 81 GLY A CA 1
ATOM 637 C C . GLY A 1 81 ? -2.191 37.013 8.500 1.00 67.31 81 GLY A C 1
ATOM 638 O O . GLY A 1 81 ? -1.515 36.683 7.500 1.00 67.31 81 GLY A O 1
#

Foldseek 3Di:
DDDPDPPDPPPPPDPPDDDDDDDPQWDDDPFKIKGKDKDKDWDWDQDPPPRDIDIHIDIDIDIDIGTPDDDDDDDDDPPPD

Sequence (81 aa):
MPPHSSSYDNFTSESPVALKVVSPNVRYTDSHIFADYVYNNVTVTKSDIDGTLEVVPTETKYQFKTELKIPKVGLMMVGWG

Secondary structure (DSSP, 8-state):
-------------PPP-------TTEEE-SSEEEEEEEEEEEEEEE-TTT--EEEEEEEEEEEEEEE-S--------S---

Radius of gyration: 25.1 Å; chains: 1; bounding box: 56×59×48 Å

InterPro domains:
  IPR002587 Myo-inositol-1-phosphate synthase [PTHR11510] (18-81)
  IPR036291 NAD(P)-binding domain superfamily [SSF51735] (19-81)